Protein AF-A0A378A2C4-F1 (afdb_monomer_lite)

Secondary structure (DSSP, 8-state):
-PPPPTTB-TTS-B-EEEEE-TTT--EEEEE-S---------GGGSSS-SS-TT-S-HHHHHHHHTT-----TT-PPPPTTBPTTT-PBPPTHHHHTT-----TT---THHHH-TTTGGGS-HHHHHHHHHHHHHTT-PPP-TT-----

Foldseek 3Di:
DDDADPQADPVLDRQFDWDADPVPRDIDTDGDPDDDDPQAAQQVVDPAAQDDPSRRCVSVVVCVSSVNDDPPPVDDFDALDQDPPVNHDDDLVCVVVPDADAFQVRDSQQCVQPVPCRSNPDRVSNNVSQVVCVVVVRHHDDVPPPPDD

Structure (mmCIF, N/CA/C/O backbone):
data_AF-A0A378A2C4-F1
#
_entry.id   AF-A0A378A2C4-F1
#
loop_
_atom_site.group_PDB
_atom_site.id
_atom_site.type_symbol
_atom_site.label_atom_id
_atom_site.label_alt_id
_atom_site.label_comp_id
_atom_site.label_asym_id
_atom_site.label_entity_id
_atom_site.label_seq_id
_atom_site.pdbx_PDB_ins_code
_atom_site.Cartn_x
_atom_site.Cartn_y
_atom_site.Cartn_z
_atom_site.occupancy
_atom_site.B_iso_or_equiv
_atom_site.auth_seq_id
_atom_site.auth_comp_id
_atom_site.auth_asym_id
_atom_site.auth_atom_id
_atom_site.pdbx_PDB_model_num
ATOM 1 N N . MET A 1 1 ? -28.304 -19.677 21.231 1.00 41.06 1 MET A N 1
ATOM 2 C CA . MET A 1 1 ? -28.020 -18.281 21.624 1.00 41.06 1 MET A CA 1
ATOM 3 C C . MET A 1 1 ? -26.514 -18.079 21.540 1.00 41.06 1 MET A C 1
ATOM 5 O O . MET A 1 1 ? -25.793 -18.660 22.342 1.00 41.06 1 MET A O 1
ATOM 9 N N . VAL A 1 2 ? -26.030 -17.386 20.506 1.00 48.06 2 VAL A N 1
ATOM 10 C CA . VAL A 1 2 ? -24.600 -17.061 20.356 1.00 48.06 2 VAL A CA 1
ATOM 11 C C . VAL A 1 2 ? -24.293 -15.957 21.369 1.00 48.06 2 VAL A C 1
ATOM 13 O O . VAL A 1 2 ? -25.037 -14.982 21.441 1.00 48.06 2 VAL A O 1
ATOM 16 N N . ARG A 1 3 ? -23.277 -16.135 22.221 1.00 48.56 3 ARG A N 1
ATOM 17 C CA . ARG A 1 3 ? -22.877 -15.088 23.174 1.00 48.56 3 ARG A CA 1
ATOM 18 C C . ARG A 1 3 ? -22.396 -13.848 22.398 1.00 48.56 3 ARG A C 1
ATOM 20 O O . ARG A 1 3 ? -21.712 -14.038 21.393 1.00 48.56 3 ARG A O 1
ATOM 27 N N . PRO A 1 4 ? -22.695 -12.619 22.861 1.00 54.97 4 PRO A N 1
ATOM 28 C CA . PRO A 1 4 ? -22.144 -11.405 22.260 1.00 54.97 4 PRO A CA 1
ATOM 29 C C . PRO A 1 4 ? -20.616 -11.478 22.234 1.00 54.97 4 PRO A C 1
ATOM 31 O O . PRO A 1 4 ? -20.002 -11.907 23.219 1.00 54.97 4 PRO A O 1
ATOM 34 N N . ARG A 1 5 ? -19.997 -11.079 21.120 1.00 63.38 5 ARG A N 1
ATOM 35 C CA . ARG A 1 5 ? -18.537 -10.953 21.048 1.00 63.38 5 ARG A CA 1
ATOM 36 C C . ARG A 1 5 ? -18.097 -9.711 21.821 1.00 63.38 5 ARG A C 1
ATOM 38 O O . ARG A 1 5 ? -18.868 -8.774 22.020 1.00 63.38 5 ARG A O 1
ATOM 45 N N . SER A 1 6 ? -16.858 -9.708 22.309 1.00 63.62 6 SER A N 1
ATOM 46 C CA . SER A 1 6 ? -16.309 -8.556 23.031 1.00 63.62 6 SER A CA 1
ATOM 47 C C . SER A 1 6 ? -16.417 -7.289 22.172 1.00 63.62 6 SER A C 1
ATOM 49 O O . SER A 1 6 ? -15.840 -7.251 21.087 1.00 63.62 6 SER A O 1
ATOM 51 N N . GLY A 1 7 ? -17.129 -6.269 22.657 1.00 70.50 7 GLY A N 1
ATOM 52 C CA . GLY A 1 7 ? -17.334 -5.004 21.939 1.00 70.50 7 GLY A CA 1
ATOM 53 C C . GLY A 1 7 ? -18.626 -4.912 21.116 1.00 70.50 7 GLY A C 1
ATOM 54 O O . GLY A 1 7 ? -18.850 -3.874 20.495 1.00 70.50 7 GLY A O 1
ATOM 55 N N . GLU A 1 8 ? -19.485 -5.936 21.151 1.00 80.38 8 GLU A N 1
ATOM 56 C CA . GLU A 1 8 ? -20.832 -5.923 20.563 1.00 80.38 8 GLU A CA 1
ATOM 57 C C . GLU A 1 8 ? -21.920 -5.863 21.652 1.00 80.38 8 GLU A C 1
ATOM 59 O O . GLU A 1 8 ? -21.767 -6.429 22.740 1.00 80.38 8 GLU A O 1
ATOM 64 N N . ASN A 1 9 ? -23.039 -5.185 21.374 1.00 81.38 9 ASN A N 1
ATOM 65 C CA . ASN A 1 9 ? -24.246 -5.276 22.202 1.00 81.38 9 ASN A CA 1
ATOM 66 C C . ASN A 1 9 ? -25.107 -6.504 21.822 1.00 81.38 9 ASN A C 1
ATOM 68 O O . ASN A 1 9 ? -24.729 -7.317 20.981 1.00 81.38 9 ASN A O 1
ATOM 72 N N . GLN A 1 10 ? -26.284 -6.648 22.444 1.00 80.31 10 GLN A N 1
ATOM 73 C CA . GLN A 1 10 ? -27.205 -7.767 22.175 1.00 80.31 10 GLN A CA 1
ATOM 74 C C . GLN A 1 10 ? -27.757 -7.782 20.739 1.00 80.31 10 GLN A C 1
ATOM 76 O O . GLN A 1 10 ? -28.179 -8.835 20.269 1.00 80.31 10 GLN A O 1
ATOM 81 N N . ASP A 1 11 ? -27.699 -6.646 20.044 1.00 84.25 11 ASP A N 1
ATOM 82 C CA . ASP A 1 11 ? -28.145 -6.479 18.660 1.00 84.25 11 ASP A CA 1
ATOM 83 C C . ASP A 1 11 ? -26.996 -6.676 17.649 1.00 84.25 11 ASP A C 1
ATOM 85 O O . ASP A 1 11 ? -27.190 -6.498 16.448 1.00 84.25 11 ASP A O 1
ATOM 89 N N . GLY A 1 12 ? -25.784 -7.011 18.116 1.00 83.62 12 GLY A N 1
ATOM 90 C CA . GLY A 1 12 ? -24.585 -7.132 17.279 1.00 83.62 12 GLY A CA 1
ATOM 91 C C . GLY A 1 12 ? -23.953 -5.793 16.878 1.00 83.62 12 GLY A C 1
ATOM 92 O O . GLY A 1 12 ? -23.086 -5.758 16.010 1.00 83.62 12 GLY A O 1
ATOM 93 N N . ALA A 1 13 ? -24.368 -4.678 17.487 1.00 89.44 13 ALA A N 1
ATOM 94 C CA . ALA A 1 13 ? -23.814 -3.360 17.198 1.00 89.44 13 ALA A CA 1
ATOM 95 C C . ALA A 1 13 ? -22.478 -3.138 17.921 1.00 89.44 13 ALA A C 1
ATOM 97 O O . ALA A 1 13 ? -22.360 -3.423 19.115 1.00 89.44 13 ALA A O 1
ATOM 98 N N . VAL A 1 14 ? -21.500 -2.558 17.219 1.00 91.81 14 VAL A N 1
ATOM 99 C CA . VAL A 1 14 ? -20.221 -2.119 17.801 1.00 91.81 14 VAL A CA 1
ATOM 100 C C . VAL A 1 14 ? -20.468 -0.983 18.797 1.00 91.81 14 VAL A C 1
ATOM 102 O O . VAL A 1 14 ? -21.057 0.037 18.444 1.00 91.81 14 VAL A O 1
ATOM 105 N N . VAL A 1 15 ? -19.998 -1.140 20.037 1.00 94.19 15 VAL A N 1
ATOM 106 C CA . VAL A 1 15 ? -20.230 -0.179 21.140 1.00 94.19 15 VAL A CA 1
ATOM 107 C C . VAL A 1 15 ? -18.966 0.517 21.649 1.00 94.19 15 VAL A C 1
ATOM 109 O O . VAL A 1 15 ? -18.991 1.191 22.687 1.00 94.19 15 VAL A O 1
ATOM 112 N N . GLY A 1 16 ? -17.853 0.362 20.935 1.00 94.81 16 GLY A N 1
ATOM 113 C CA . GLY A 1 16 ? -16.570 0.923 21.331 1.00 94.81 16 GLY A CA 1
ATOM 114 C C . GLY A 1 16 ? -15.381 0.066 20.922 1.00 94.81 16 GLY A C 1
ATOM 115 O O . GLY A 1 16 ? -15.478 -0.784 20.039 1.00 94.81 16 GLY A O 1
ATOM 116 N N . CYS A 1 17 ? -14.259 0.268 21.609 1.00 94.81 17 CYS A N 1
ATOM 117 C CA . CYS A 1 17 ? -13.091 -0.601 21.509 1.00 94.81 17 CYS A CA 1
ATOM 118 C C . CYS A 1 17 ? -12.402 -0.774 22.867 1.00 94.81 17 CYS A C 1
ATOM 120 O O . CYS A 1 17 ? -12.471 0.090 23.744 1.00 94.81 17 CYS A O 1
ATOM 122 N N . THR A 1 18 ? -11.721 -1.904 23.028 1.00 95.56 18 THR A N 1
ATOM 123 C CA . THR A 1 18 ? -10.752 -2.109 24.104 1.00 95.56 18 THR A CA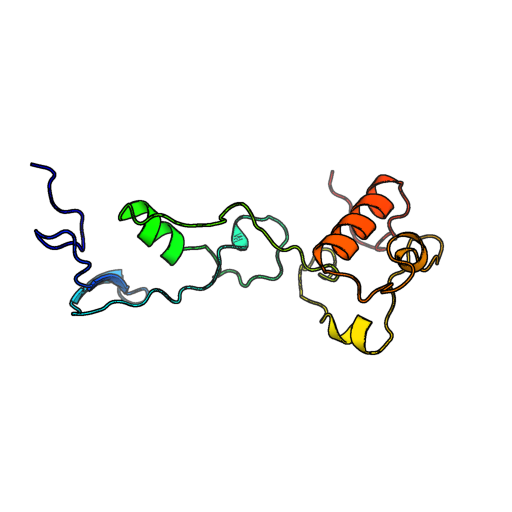 1
ATOM 124 C C . THR A 1 18 ? -9.364 -1.821 23.553 1.00 95.56 18 THR A C 1
ATOM 126 O O . THR A 1 18 ? -9.021 -2.302 22.474 1.00 95.56 18 THR A O 1
ATOM 129 N N . ALA A 1 19 ? -8.567 -1.053 24.287 1.00 96.50 19 ALA A N 1
ATOM 130 C CA . ALA A 1 19 ? -7.211 -0.695 23.904 1.00 96.50 19 ALA A CA 1
ATOM 131 C C . ALA A 1 19 ? -6.246 -0.878 25.077 1.00 96.50 19 ALA A C 1
ATOM 133 O O . ALA A 1 19 ? -6.645 -0.853 26.240 1.00 96.50 19 ALA A O 1
ATOM 134 N N . LEU A 1 20 ? -4.972 -1.064 24.749 1.00 97.62 20 LEU A N 1
ATOM 135 C CA . LEU A 1 20 ? -3.876 -1.118 25.707 1.00 97.62 20 LEU A CA 1
ATOM 136 C C . LEU A 1 20 ? -3.177 0.244 25.726 1.00 97.62 20 LEU A C 1
ATOM 138 O O . LEU A 1 20 ? -2.695 0.701 24.688 1.00 97.62 20 LEU A O 1
ATOM 142 N N . CYS A 1 21 ? -3.097 0.880 26.891 1.00 97.75 21 CYS A N 1
ATOM 143 C CA . CYS A 1 21 ? -2.234 2.035 27.084 1.00 97.75 21 CYS A CA 1
ATOM 144 C C . CYS A 1 21 ? -0.775 1.566 27.046 1.00 97.75 21 CYS A C 1
ATOM 146 O O . CYS A 1 21 ? -0.335 0.839 27.932 1.00 97.75 21 CYS A O 1
ATOM 148 N N . ILE A 1 22 ? -0.022 1.961 26.019 1.00 97.62 22 ILE A N 1
ATOM 149 C CA . ILE A 1 22 ? 1.364 1.499 25.829 1.00 97.62 22 ILE A CA 1
ATOM 150 C C . ILE A 1 22 ? 2.289 2.005 26.947 1.00 97.62 22 ILE A C 1
ATOM 152 O O . ILE A 1 22 ? 3.217 1.301 27.330 1.00 97.62 22 ILE A O 1
ATOM 156 N N . GLU A 1 23 ? 2.030 3.199 27.487 1.00 98.12 23 GLU A N 1
ATOM 157 C CA . GLU A 1 23 ? 2.848 3.797 28.549 1.00 98.12 23 GLU A CA 1
ATOM 158 C C . GLU A 1 23 ? 2.658 3.093 29.899 1.00 98.12 23 GLU A C 1
ATOM 160 O O . GLU A 1 23 ? 3.632 2.830 30.601 1.00 98.12 23 GLU A O 1
ATOM 165 N N . THR A 1 24 ? 1.412 2.771 30.262 1.00 98.12 24 THR A N 1
ATOM 166 C CA . THR A 1 24 ? 1.077 2.265 31.605 1.00 98.12 24 THR A CA 1
ATOM 167 C C . THR A 1 24 ? 0.784 0.767 31.650 1.00 98.12 24 THR A C 1
ATOM 169 O O . THR A 1 24 ? 0.777 0.176 32.726 1.00 98.12 24 THR A O 1
ATOM 172 N N . GLY A 1 25 ? 0.515 0.138 30.504 1.00 97.88 25 GLY A N 1
ATOM 173 C CA . GLY A 1 25 ? 0.047 -1.246 30.409 1.00 97.88 25 GLY A CA 1
ATOM 174 C C . GLY A 1 25 ? -1.424 -1.445 30.795 1.00 97.88 25 GLY A C 1
ATOM 175 O O . GLY A 1 25 ? -1.902 -2.578 30.815 1.00 97.88 25 GLY A O 1
ATOM 176 N N . GLU A 1 26 ? -2.159 -0.374 31.101 1.00 98.12 26 GLU A N 1
ATOM 177 C CA . GLU A 1 26 ? -3.570 -0.462 31.472 1.00 98.12 26 GLU A CA 1
ATOM 178 C C . GLU A 1 26 ? -4.449 -0.820 30.266 1.00 98.12 26 GLU A C 1
ATOM 180 O O . GLU A 1 26 ? -4.280 -0.290 29.165 1.00 98.12 26 GLU A O 1
ATOM 185 N N . VAL A 1 27 ? -5.428 -1.697 30.483 1.00 97.31 27 VAL A N 1
ATOM 186 C CA . VAL A 1 27 ? -6.459 -2.003 29.490 1.00 97.31 27 VAL A CA 1
ATOM 187 C C . VAL A 1 27 ? -7.646 -1.068 29.697 1.00 97.31 27 VAL A C 1
ATOM 189 O O . VAL A 1 27 ? -8.314 -1.120 30.727 1.00 97.31 27 VAL A O 1
ATOM 192 N N . VAL A 1 28 ? -7.938 -0.245 28.693 1.00 96.38 28 VAL A N 1
ATOM 193 C CA . VAL A 1 28 ? -8.996 0.771 28.730 1.00 96.38 28 VAL A CA 1
ATOM 194 C C . VAL A 1 28 ? -10.123 0.387 27.776 1.00 96.38 28 VAL A C 1
ATOM 196 O O . VAL A 1 28 ? -9.884 -0.086 26.663 1.00 96.38 28 VAL A O 1
ATOM 199 N N . TYR A 1 29 ? -11.368 0.613 28.197 1.00 95.31 29 TYR A N 1
ATOM 200 C CA . TYR A 1 29 ? -12.545 0.473 27.342 1.00 95.31 29 TYR A CA 1
ATOM 201 C C . TYR A 1 29 ? -13.103 1.842 26.945 1.00 95.31 29 TYR A C 1
ATOM 203 O O . TYR A 1 29 ? -13.617 2.589 27.778 1.00 95.31 29 TYR A O 1
ATOM 211 N N . PHE A 1 30 ? -13.052 2.145 25.651 1.00 95.44 30 PHE A N 1
ATOM 212 C CA . PHE A 1 30 ? -13.626 3.353 25.074 1.00 95.44 30 PHE A CA 1
ATOM 213 C C . PHE A 1 30 ? -15.052 3.073 24.609 1.00 95.44 30 PHE A C 1
ATOM 215 O O . PHE A 1 30 ? -15.263 2.573 23.505 1.00 95.44 30 PHE A O 1
ATOM 222 N N . LYS A 1 31 ? -16.042 3.408 25.441 1.00 95.25 31 LYS A N 1
ATOM 223 C CA . LYS A 1 31 ? -17.460 3.314 25.067 1.00 95.25 31 LYS A CA 1
ATOM 224 C C . LYS A 1 31 ? -17.826 4.431 24.090 1.00 95.25 31 LYS A C 1
ATOM 226 O O . LYS A 1 31 ? -17.647 5.605 24.406 1.00 95.25 31 LYS A O 1
ATOM 231 N N . ALA A 1 32 ? -18.419 4.083 22.954 1.00 94.56 32 ALA A N 1
ATOM 232 C CA . ALA A 1 32 ? -18.851 5.054 21.954 1.00 94.56 32 ALA A CA 1
ATOM 233 C C . ALA A 1 32 ? -20.168 4.637 21.288 1.00 94.56 32 ALA A C 1
ATOM 235 O O . ALA A 1 32 ? -20.510 3.460 21.232 1.00 94.56 32 ALA A O 1
ATOM 236 N N . ARG A 1 33 ? -20.921 5.621 20.775 1.00 93.56 33 ARG A N 1
ATOM 237 C CA . ARG A 1 33 ? -22.113 5.359 19.943 1.00 93.56 33 ARG A CA 1
ATOM 238 C C . ARG A 1 33 ? -21.754 5.006 18.497 1.00 93.56 33 ARG A C 1
ATOM 240 O O . ARG A 1 33 ? -22.563 4.404 17.806 1.00 93.56 33 ARG A O 1
ATOM 247 N N . ALA A 1 34 ? -20.572 5.419 18.050 1.00 94.19 34 ALA A N 1
ATOM 248 C CA . ALA A 1 34 ? -20.012 5.124 16.742 1.00 94.19 34 ALA A CA 1
ATOM 249 C C . ALA A 1 34 ? -18.489 5.004 16.871 1.00 94.19 34 ALA A C 1
ATOM 251 O O . ALA A 1 34 ? -17.869 5.753 17.630 1.00 94.19 34 ALA A O 1
ATOM 252 N N . THR A 1 35 ? -17.891 4.083 16.119 1.00 94.38 35 THR A N 1
ATOM 253 C CA . THR A 1 35 ? -16.448 3.818 16.123 1.00 94.38 35 THR A CA 1
ATOM 254 C C . THR A 1 35 ? -15.952 3.767 14.684 1.00 94.38 35 THR A C 1
ATOM 256 O O . THR A 1 35 ? -16.514 3.047 13.864 1.00 94.38 35 THR A O 1
ATOM 259 N N . VAL A 1 36 ? -14.905 4.534 14.375 1.00 96.19 36 VAL A N 1
ATOM 260 C CA . VAL A 1 36 ? -14.296 4.594 13.039 1.00 96.19 36 VAL A CA 1
ATOM 261 C C . VAL A 1 36 ? -12.922 3.939 13.093 1.00 96.19 36 VAL A C 1
ATOM 263 O O . VAL A 1 36 ? -12.065 4.357 13.869 1.00 96.19 36 VAL A O 1
ATOM 266 N N . LEU A 1 37 ? -12.700 2.926 12.255 1.00 95.94 37 LEU A N 1
ATOM 267 C CA . LEU A 1 37 ? -11.380 2.331 12.060 1.00 95.94 37 LEU A CA 1
ATOM 268 C C . LEU A 1 37 ? -10.690 3.022 10.880 1.00 95.94 37 LEU A C 1
ATOM 270 O O . LEU A 1 37 ? -11.081 2.839 9.733 1.00 95.94 37 LEU A O 1
ATOM 274 N N . ALA A 1 38 ? -9.652 3.804 11.171 1.00 97.50 38 ALA A N 1
ATOM 275 C CA . ALA A 1 38 ? -8.819 4.494 10.181 1.00 97.50 38 ALA A CA 1
ATOM 276 C C . ALA A 1 38 ? -7.336 4.122 10.360 1.00 97.50 38 ALA A C 1
ATOM 278 O O . ALA A 1 38 ? -6.451 4.972 10.392 1.00 97.50 38 ALA A O 1
ATOM 279 N N . THR A 1 39 ? -7.066 2.827 10.535 1.00 97.50 39 THR A N 1
ATOM 280 C CA . THR A 1 39 ? -5.771 2.290 11.002 1.00 97.50 39 THR A CA 1
ATOM 281 C C . THR A 1 39 ? -4.708 2.124 9.909 1.00 97.50 39 THR A C 1
ATOM 283 O O . THR A 1 39 ? -3.652 1.552 10.163 1.00 97.50 39 THR A O 1
ATOM 286 N N . GLY A 1 40 ? -4.980 2.567 8.681 1.00 97.69 40 GLY A N 1
ATOM 287 C CA . GLY A 1 40 ? -4.110 2.328 7.526 1.00 97.69 40 GLY A CA 1
ATOM 288 C C . GLY A 1 40 ? -4.125 0.874 7.030 1.00 97.69 40 GLY A C 1
ATOM 289 O O . GLY A 1 40 ? -4.996 0.085 7.396 1.00 97.69 40 GLY A O 1
ATOM 290 N N . GLY A 1 41 ? -3.170 0.542 6.154 1.00 96.94 41 GLY A N 1
ATOM 291 C CA . GLY A 1 41 ? -3.054 -0.776 5.516 1.00 96.94 41 GLY A CA 1
ATOM 292 C C . GLY A 1 41 ? -2.203 -1.792 6.290 1.00 96.94 41 GLY A C 1
ATOM 293 O O . GLY A 1 41 ? -1.752 -1.535 7.407 1.00 96.94 41 GLY A O 1
ATOM 294 N N . ALA A 1 42 ? -1.952 -2.945 5.660 1.00 97.19 42 ALA A N 1
ATOM 295 C CA . ALA A 1 42 ? -1.194 -4.061 6.239 1.00 97.19 42 ALA A CA 1
ATOM 296 C C . ALA A 1 42 ? 0.047 -4.454 5.411 1.00 97.19 42 ALA A C 1
ATOM 298 O O . ALA A 1 42 ? 0.386 -5.629 5.306 1.00 97.19 42 ALA A O 1
ATOM 299 N N . GLY A 1 43 ? 0.744 -3.491 4.797 1.00 96.94 43 GLY A N 1
ATOM 300 C CA . GLY A 1 43 ? 1.863 -3.787 3.893 1.00 96.94 43 GLY A CA 1
ATOM 301 C C . GLY A 1 43 ? 3.059 -4.488 4.552 1.00 96.94 43 GLY A C 1
ATOM 302 O O . GLY A 1 43 ? 3.918 -5.000 3.837 1.00 96.94 43 GLY A O 1
ATO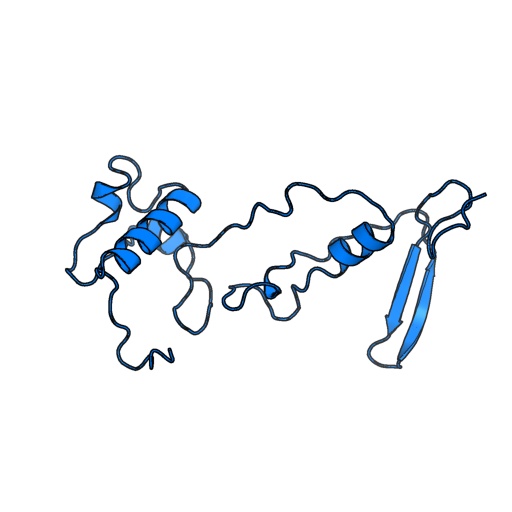M 303 N N . ARG A 1 44 ? 3.119 -4.549 5.892 1.00 96.38 44 ARG A N 1
ATOM 304 C CA . ARG A 1 44 ? 4.157 -5.276 6.643 1.00 96.38 44 ARG A CA 1
ATOM 305 C C . ARG A 1 44 ? 4.023 -6.799 6.634 1.00 96.38 44 ARG A C 1
ATOM 307 O O . ARG A 1 44 ? 4.892 -7.466 7.183 1.00 96.38 44 ARG A O 1
ATOM 314 N N . ILE A 1 45 ? 3.018 -7.351 5.955 1.00 96.38 45 ILE A N 1
ATOM 315 C CA . ILE A 1 45 ? 2.984 -8.785 5.628 1.00 96.38 45 ILE A CA 1
ATOM 316 C C . ILE A 1 45 ? 4.021 -9.175 4.556 1.00 96.38 45 ILE A C 1
ATOM 318 O O . ILE A 1 45 ? 4.370 -10.348 4.447 1.00 96.38 45 ILE A O 1
ATOM 322 N N . TYR A 1 46 ? 4.532 -8.211 3.775 1.00 96.50 46 TYR A N 1
ATOM 323 C CA . TYR A 1 46 ? 5.569 -8.435 2.764 1.00 96.50 46 TYR A CA 1
ATOM 324 C C . TYR A 1 46 ? 6.964 -8.117 3.304 1.00 96.50 46 TYR A C 1
ATOM 326 O O . TYR A 1 46 ? 7.169 -7.121 3.999 1.00 96.50 46 TYR A O 1
ATOM 334 N N . GLN A 1 47 ? 7.952 -8.928 2.910 1.00 93.88 47 GLN A N 1
ATOM 335 C CA . GLN A 1 47 ? 9.353 -8.737 3.302 1.00 93.88 47 GLN A CA 1
ATOM 336 C C . GLN A 1 47 ? 9.927 -7.398 2.811 1.00 93.88 47 GLN A C 1
ATOM 338 O O . GLN A 1 47 ? 10.672 -6.742 3.535 1.00 93.88 47 GLN A O 1
ATOM 343 N N . SER A 1 48 ? 9.589 -6.991 1.584 1.00 93.75 48 SER A N 1
ATOM 344 C CA . SER A 1 48 ? 9.963 -5.695 1.016 1.00 93.75 48 SER A CA 1
ATOM 345 C C . SER A 1 48 ? 8.711 -4.843 0.847 1.00 93.75 48 SER A C 1
ATOM 347 O O . SER A 1 48 ? 7.756 -5.261 0.197 1.00 93.75 48 SER A O 1
ATOM 349 N N . THR A 1 49 ? 8.700 -3.663 1.466 1.00 96.19 49 THR A N 1
ATOM 350 C CA . THR A 1 49 ? 7.550 -2.757 1.457 1.00 96.19 49 THR A CA 1
ATOM 351 C C . THR A 1 49 ? 7.993 -1.315 1.684 1.00 96.19 49 THR A C 1
ATOM 353 O O . THR A 1 49 ? 8.947 -1.063 2.418 1.00 96.19 49 THR A O 1
ATOM 356 N N . THR A 1 50 ? 7.270 -0.368 1.085 1.00 96.62 50 THR A N 1
ATOM 357 C CA . THR A 1 50 ? 7.428 1.078 1.329 1.00 96.62 50 THR A CA 1
ATOM 358 C C . THR A 1 50 ? 6.738 1.534 2.615 1.00 96.62 50 THR A C 1
ATOM 360 O O . THR A 1 50 ? 6.890 2.679 3.032 1.00 96.62 50 THR A O 1
ATOM 363 N N . ASN A 1 51 ? 5.936 0.658 3.227 1.00 97.00 51 ASN A N 1
ATOM 364 C CA . ASN A 1 51 ? 5.128 0.978 4.396 1.00 97.00 51 ASN A CA 1
ATOM 365 C C . ASN A 1 51 ? 6.002 1.253 5.626 1.00 97.00 51 ASN A C 1
ATOM 367 O O . ASN A 1 51 ? 7.064 0.652 5.808 1.00 97.00 51 ASN A O 1
ATOM 371 N N . ALA A 1 52 ? 5.514 2.092 6.539 1.00 96.00 52 ALA A N 1
ATOM 372 C CA . ALA A 1 52 ? 6.134 2.243 7.849 1.00 96.00 52 ALA A CA 1
ATOM 373 C C . ALA A 1 52 ? 6.049 0.924 8.641 1.00 96.00 52 ALA A C 1
ATOM 375 O O . ALA A 1 52 ? 5.258 0.032 8.325 1.00 96.00 52 ALA A O 1
ATOM 376 N N . HIS A 1 53 ? 6.870 0.775 9.683 1.00 96.19 53 HIS A N 1
ATOM 377 C CA . HIS A 1 53 ? 6.845 -0.424 10.538 1.00 96.19 53 HIS A CA 1
ATOM 378 C C . HIS A 1 53 ? 5.502 -0.635 11.248 1.00 96.19 53 HIS A C 1
ATOM 380 O O . HIS A 1 53 ? 5.166 -1.765 11.575 1.00 96.19 53 HIS A O 1
ATOM 386 N N . ILE A 1 54 ? 4.720 0.433 11.408 1.00 97.62 54 ILE A N 1
ATOM 387 C CA . ILE A 1 54 ? 3.420 0.438 12.087 1.00 97.62 54 ILE A CA 1
ATOM 388 C C . ILE A 1 54 ? 2.236 0.039 11.188 1.00 97.62 54 ILE A C 1
ATOM 390 O O . ILE A 1 54 ? 1.114 -0.054 11.668 1.00 97.62 54 ILE A O 1
ATOM 394 N N . ASN A 1 55 ? 2.432 -0.174 9.881 1.00 97.88 55 ASN A N 1
ATOM 395 C CA . ASN A 1 55 ? 1.346 -0.590 8.982 1.00 97.88 55 ASN A CA 1
ATOM 396 C C . ASN A 1 55 ? 1.174 -2.117 8.997 1.00 97.88 55 ASN A C 1
ATOM 398 O O . ASN A 1 55 ? 1.524 -2.815 8.040 1.00 97.88 55 ASN A O 1
ATOM 402 N N . THR A 1 56 ? 0.665 -2.625 10.117 1.00 97.75 56 THR A N 1
ATOM 403 C CA . THR A 1 56 ? 0.546 -4.056 10.450 1.00 97.75 56 THR A CA 1
ATOM 404 C C . THR A 1 56 ? -0.856 -4.628 10.251 1.00 97.75 56 THR A C 1
ATOM 406 O O . THR A 1 56 ? -1.052 -5.829 10.407 1.00 97.75 56 THR A O 1
ATOM 409 N N . GLY A 1 57 ? -1.831 -3.805 9.850 1.00 97.44 57 GLY A N 1
ATOM 410 C CA . GLY A 1 57 ? -3.196 -4.264 9.575 1.00 97.44 57 GLY A CA 1
ATOM 411 C C . GLY A 1 57 ? -4.078 -4.445 10.808 1.00 97.44 57 GLY A C 1
ATOM 412 O O . GLY A 1 57 ? -5.056 -5.188 10.742 1.00 97.44 57 GLY A O 1
ATOM 413 N N . ASP A 1 58 ? -3.773 -3.775 11.919 1.00 97.25 58 ASP A N 1
ATOM 414 C CA . ASP A 1 58 ? -4.444 -3.997 13.206 1.00 97.25 58 ASP A CA 1
ATOM 415 C C . ASP A 1 58 ? -5.967 -3.827 13.125 1.00 97.25 58 ASP A C 1
ATOM 417 O O . ASP A 1 58 ? -6.707 -4.683 13.613 1.00 97.25 58 ASP A O 1
ATOM 421 N N . GLY A 1 59 ? -6.452 -2.771 12.459 1.00 96.62 59 GLY A N 1
ATOM 422 C CA . GLY A 1 59 ? -7.888 -2.525 12.285 1.00 96.62 59 GLY A CA 1
ATOM 423 C C . GLY A 1 59 ? -8.584 -3.547 11.396 1.00 96.62 59 GLY A C 1
ATOM 424 O O . GLY A 1 59 ? -9.677 -3.997 11.732 1.00 96.62 59 GLY A O 1
ATOM 425 N N . VAL A 1 60 ? -7.926 -3.989 10.321 1.00 96.50 60 VAL A N 1
ATOM 426 C CA . VAL A 1 60 ? -8.428 -5.084 9.477 1.00 96.50 60 VAL A CA 1
ATOM 427 C C . VAL A 1 60 ? -8.525 -6.371 10.299 1.00 96.50 60 VAL A C 1
ATOM 429 O O . VAL A 1 60 ? -9.548 -7.052 10.281 1.00 96.50 60 VAL A O 1
ATOM 432 N N . GLY A 1 61 ? -7.503 -6.667 11.106 1.00 95.50 61 GLY A N 1
ATOM 433 C CA . GLY A 1 61 ? -7.514 -7.802 12.025 1.00 95.50 61 GLY A CA 1
ATOM 434 C C . GLY A 1 61 ? -8.617 -7.710 13.086 1.00 95.50 61 GLY A C 1
ATOM 435 O O . GLY A 1 61 ? -9.236 -8.724 13.406 1.00 95.50 61 GLY A O 1
ATOM 436 N N . MET A 1 62 ? -8.892 -6.515 13.623 1.00 95.25 62 MET A N 1
ATOM 437 C CA . MET A 1 62 ? -10.011 -6.288 14.549 1.00 95.25 62 MET A CA 1
ATOM 438 C C . MET A 1 62 ? -11.358 -6.572 13.880 1.00 95.25 62 MET A C 1
ATOM 440 O O . MET A 1 62 ? -12.164 -7.302 14.453 1.00 95.25 62 MET A O 1
ATOM 444 N N . ALA A 1 63 ? -11.573 -6.062 12.665 1.00 93.75 63 ALA A N 1
ATOM 445 C CA . ALA A 1 63 ? -12.797 -6.285 11.900 1.00 93.75 63 ALA A CA 1
ATOM 446 C C . ALA A 1 63 ? -13.042 -7.783 11.639 1.00 93.75 63 ALA A C 1
ATOM 448 O O . ALA A 1 63 ? -14.118 -8.294 11.951 1.00 93.75 63 ALA A O 1
ATOM 449 N N . ILE A 1 64 ? -12.017 -8.515 11.184 1.00 93.81 64 ILE A N 1
ATOM 450 C CA . ILE A 1 64 ? -12.104 -9.966 10.942 1.00 93.81 64 ILE A CA 1
ATOM 451 C C . ILE A 1 64 ? -12.442 -10.726 12.233 1.00 93.81 64 ILE A C 1
ATOM 453 O O . ILE A 1 64 ? -13.306 -11.603 12.222 1.00 93.81 64 ILE A O 1
ATOM 457 N N . ARG A 1 65 ? -11.811 -10.387 13.368 1.00 92.38 65 ARG A N 1
ATOM 458 C CA . ARG A 1 65 ? -12.110 -11.024 14.669 1.00 92.38 65 ARG A CA 1
ATOM 459 C C . ARG A 1 65 ? -13.533 -10.738 15.158 1.00 92.38 65 ARG A C 1
ATOM 461 O O . ARG A 1 65 ? -14.144 -11.606 15.779 1.00 92.38 65 ARG A O 1
ATOM 468 N N . ALA A 1 66 ? -14.074 -9.564 14.840 1.00 89.75 66 ALA A N 1
ATOM 469 C CA . ALA A 1 66 ? -15.480 -9.227 15.064 1.00 89.75 66 ALA A CA 1
ATOM 470 C C . ALA A 1 66 ? -16.430 -9.897 14.045 1.00 89.75 66 ALA A C 1
ATOM 472 O O . ALA A 1 66 ? -17.644 -9.802 14.161 1.00 89.75 66 ALA A O 1
ATOM 473 N N . GLY A 1 67 ? -15.909 -10.627 13.053 1.00 89.25 67 GLY A N 1
ATOM 474 C CA . GLY A 1 67 ? -16.703 -11.257 11.996 1.00 89.25 67 GLY A CA 1
ATOM 475 C C . GLY A 1 67 ? -17.295 -10.270 10.994 1.00 89.25 67 GLY A C 1
ATOM 476 O O . GLY A 1 67 ? -18.262 -10.612 10.318 1.00 89.25 67 GLY A O 1
ATOM 477 N N . VAL A 1 68 ? -16.731 -9.066 10.903 1.00 91.88 68 VAL A N 1
ATOM 478 C CA . VAL A 1 68 ? -17.055 -8.108 9.848 1.00 91.88 68 VAL A CA 1
ATOM 479 C C . VAL A 1 68 ? -16.346 -8.563 8.568 1.00 91.88 68 VAL A C 1
ATOM 481 O O . VAL A 1 68 ? -15.134 -8.803 8.606 1.00 91.88 68 VAL A O 1
ATOM 484 N N . PRO A 1 69 ? -17.061 -8.708 7.438 1.00 94.12 69 PRO A N 1
ATOM 485 C CA . PRO A 1 69 ? -16.437 -9.078 6.178 1.00 94.12 69 PRO A CA 1
ATOM 486 C C . PRO A 1 69 ? -15.479 -7.980 5.707 1.00 94.12 69 PRO A C 1
ATOM 488 O O . PRO A 1 69 ? -15.754 -6.787 5.831 1.00 94.12 69 PRO A O 1
ATOM 491 N N . VAL A 1 70 ? -14.357 -8.409 5.143 1.00 96.62 70 VAL A N 1
ATOM 492 C CA . VAL A 1 70 ? -13.368 -7.558 4.474 1.00 96.62 70 VAL A CA 1
ATOM 493 C C . VAL A 1 70 ? -13.401 -7.856 2.977 1.00 96.62 70 VAL A C 1
ATOM 495 O O . VAL A 1 70 ? -13.789 -8.956 2.582 1.00 96.62 70 VAL A O 1
ATOM 498 N N . GLN A 1 71 ? -13.022 -6.887 2.149 1.00 97.88 71 GLN A N 1
ATOM 499 C CA . GLN A 1 71 ? -13.153 -6.972 0.694 1.00 97.88 71 GLN A CA 1
ATOM 500 C C . GLN A 1 71 ? -11.797 -6.783 0.007 1.00 97.88 71 GLN A C 1
ATOM 502 O O . GLN A 1 71 ? -10.970 -6.014 0.497 1.00 97.88 71 GLN A O 1
ATOM 507 N N . ASP A 1 72 ? -11.600 -7.479 -1.117 1.00 97.81 72 ASP A N 1
ATOM 508 C CA . ASP A 1 72 ? -10.461 -7.339 -2.036 1.00 97.81 72 ASP A CA 1
ATOM 509 C C . ASP A 1 72 ? -9.084 -7.482 -1.353 1.00 97.81 72 ASP A C 1
ATOM 511 O O . ASP A 1 72 ? -8.104 -6.832 -1.721 1.00 97.81 72 ASP A O 1
ATOM 515 N N . MET A 1 73 ? -8.997 -8.346 -0.334 1.00 97.12 73 MET A N 1
ATOM 516 C CA . MET A 1 73 ? -7.790 -8.563 0.481 1.00 97.12 73 MET A CA 1
ATOM 517 C C . MET A 1 73 ? -6.611 -9.163 -0.303 1.00 97.12 73 MET A C 1
ATOM 519 O O . MET A 1 73 ? -5.477 -9.168 0.178 1.00 97.12 73 MET A O 1
ATOM 523 N N . GLU A 1 74 ? -6.868 -9.685 -1.497 1.00 97.06 74 GLU A N 1
A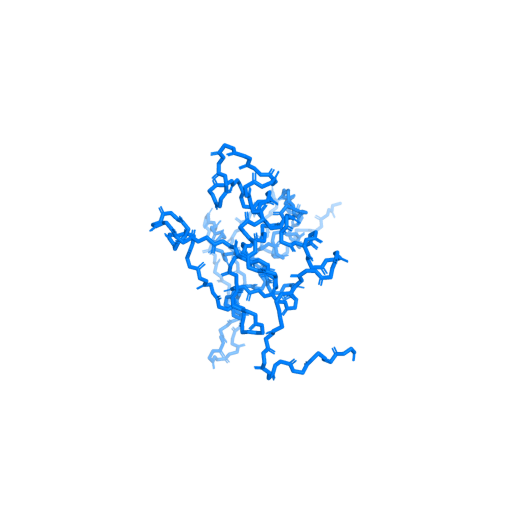TOM 524 C CA . GLU A 1 74 ? -5.888 -10.183 -2.456 1.00 97.06 74 GLU A CA 1
ATOM 525 C C . GLU A 1 74 ? -5.269 -9.077 -3.334 1.00 97.06 74 GLU A C 1
ATOM 527 O O . GLU A 1 74 ? -4.221 -9.298 -3.946 1.00 97.06 74 GLU A O 1
ATOM 532 N N . MET A 1 75 ? -5.873 -7.884 -3.391 1.00 97.62 75 MET A N 1
ATOM 533 C CA . MET A 1 75 ? -5.496 -6.809 -4.317 1.00 97.62 75 MET A CA 1
ATOM 534 C C . MET A 1 75 ? -4.368 -5.923 -3.766 1.00 97.62 75 MET A C 1
ATOM 536 O O . MET A 1 75 ? -4.564 -4.769 -3.384 1.00 97.62 75 MET A O 1
ATOM 540 N N . TRP A 1 76 ? -3.143 -6.449 -3.764 1.00 97.44 76 TRP A N 1
ATOM 541 C CA . TRP A 1 76 ? -1.952 -5.716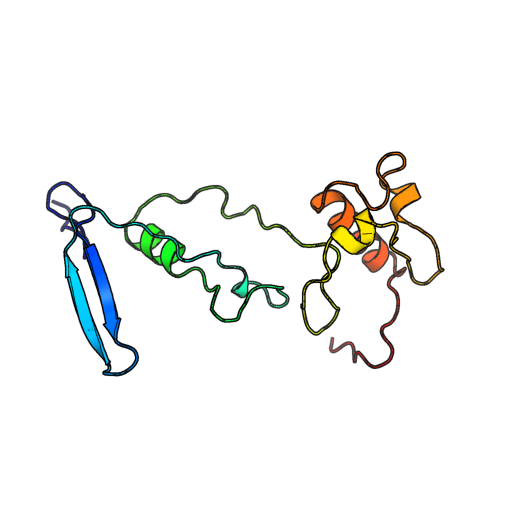 -3.322 1.00 97.44 76 TRP A CA 1
ATOM 542 C C . TRP A 1 76 ? -1.286 -4.929 -4.455 1.00 97.44 76 TRP A C 1
ATOM 544 O O . TRP A 1 76 ? -0.864 -5.489 -5.468 1.00 97.44 76 TRP A O 1
ATOM 554 N N . GLN A 1 77 ? -1.127 -3.616 -4.266 1.00 97.81 77 GLN A N 1
ATOM 555 C CA . GLN A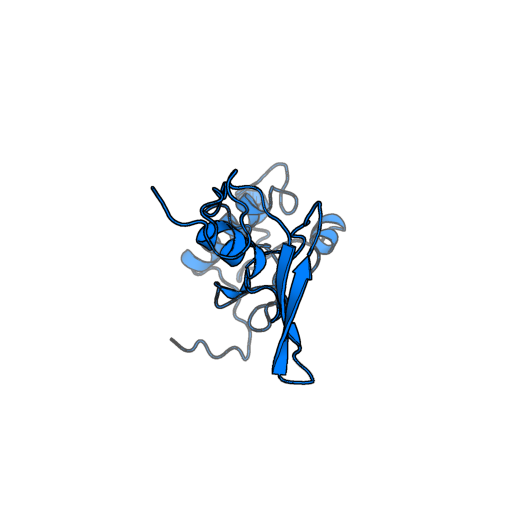 1 77 ? -0.399 -2.764 -5.206 1.00 97.81 77 GLN A CA 1
ATOM 556 C C . GLN A 1 77 ? 1.110 -2.800 -4.934 1.00 97.81 77 GLN A C 1
ATOM 558 O O . GLN A 1 77 ? 1.568 -2.455 -3.845 1.00 97.81 77 GLN A O 1
ATOM 563 N N . PHE A 1 78 ? 1.890 -3.107 -5.969 1.00 96.94 78 PHE A N 1
ATOM 564 C CA . PHE A 1 78 ? 3.345 -2.971 -5.954 1.00 96.94 78 PHE A CA 1
ATOM 565 C C . PHE A 1 78 ? 3.741 -1.664 -6.638 1.00 96.94 78 PHE A C 1
ATOM 567 O O . PHE A 1 78 ? 3.415 -1.439 -7.804 1.00 96.94 78 PHE A O 1
ATOM 574 N N . HIS A 1 79 ? 4.434 -0.785 -5.913 1.00 97.69 79 HIS A N 1
ATOM 575 C CA . HIS A 1 79 ? 4.940 0.450 -6.503 1.00 97.69 79 HIS A CA 1
ATOM 576 C C . HIS A 1 79 ? 6.186 0.149 -7.358 1.00 97.69 79 HIS A C 1
ATOM 578 O O . HIS A 1 79 ? 7.124 -0.450 -6.829 1.00 97.69 79 HIS A O 1
ATOM 584 N N . PRO A 1 80 ? 6.254 0.588 -8.633 1.00 96.19 80 PRO A N 1
ATOM 585 C CA . PRO A 1 80 ? 7.349 0.210 -9.534 1.00 96.19 80 PRO A CA 1
ATOM 586 C C . PRO A 1 80 ? 8.748 0.620 -9.057 1.00 96.19 80 PRO A C 1
ATOM 588 O O . PRO A 1 80 ? 9.723 -0.086 -9.287 1.00 96.19 80 PRO A O 1
ATOM 591 N N . THR A 1 81 ? 8.853 1.773 -8.397 1.00 96.19 81 THR A N 1
ATOM 592 C CA . THR A 1 81 ? 10.134 2.414 -8.063 1.00 96.19 81 THR A CA 1
ATOM 593 C C . THR A 1 81 ? 10.366 2.499 -6.552 1.00 96.19 81 THR A C 1
ATOM 595 O O . THR A 1 81 ? 10.508 3.581 -5.989 1.00 96.19 81 THR A O 1
ATOM 598 N N . GLY A 1 82 ? 10.366 1.354 -5.866 1.00 94.19 82 GLY A N 1
ATOM 599 C CA . GLY A 1 82 ? 10.936 1.244 -4.518 1.00 94.19 82 GLY A CA 1
ATOM 600 C C . GLY A 1 82 ? 12.459 1.086 -4.589 1.00 94.19 82 GLY A C 1
ATOM 601 O O . GLY A 1 82 ? 12.957 0.314 -5.407 1.00 94.19 82 GLY A O 1
ATOM 602 N N . ILE A 1 83 ? 13.215 1.803 -3.752 1.00 93.56 83 ILE A N 1
ATOM 603 C CA . ILE A 1 83 ? 14.681 1.693 -3.722 1.00 93.56 83 ILE A CA 1
ATOM 604 C C . ILE A 1 83 ? 15.069 0.268 -3.318 1.00 93.56 83 ILE A C 1
ATOM 606 O O . ILE A 1 83 ? 14.692 -0.205 -2.244 1.00 93.56 83 ILE A O 1
ATOM 610 N N . ALA A 1 84 ? 15.847 -0.411 -4.163 1.00 90.38 84 ALA A N 1
ATOM 611 C CA . ALA A 1 84 ? 16.297 -1.775 -3.913 1.00 90.38 84 ALA A CA 1
ATOM 612 C C . ALA A 1 84 ? 17.009 -1.900 -2.551 1.00 90.38 84 ALA A C 1
ATOM 614 O O . ALA A 1 84 ? 17.830 -1.065 -2.172 1.00 90.38 84 ALA A O 1
ATOM 615 N N . GLY A 1 85 ? 16.680 -2.951 -1.797 1.00 88.56 85 GLY A N 1
ATOM 616 C CA . GLY A 1 85 ? 17.190 -3.183 -0.443 1.00 88.56 85 GLY A CA 1
ATOM 617 C C . GLY A 1 85 ? 16.468 -2.367 0.633 1.00 88.56 85 GLY A C 1
ATOM 618 O O . GLY A 1 85 ? 15.908 -2.955 1.551 1.00 88.56 85 GLY A O 1
ATOM 619 N N . ALA A 1 86 ? 16.447 -1.036 0.515 1.00 90.25 86 ALA A N 1
ATOM 620 C CA . ALA A 1 86 ? 15.873 -0.153 1.538 1.00 90.25 86 ALA A CA 1
ATOM 621 C C . ALA A 1 86 ? 14.333 -0.106 1.534 1.00 90.25 86 ALA A C 1
ATOM 623 O O . ALA A 1 86 ? 13.723 0.127 2.573 1.00 90.25 86 ALA A O 1
ATOM 624 N N . GLY A 1 87 ? 13.697 -0.287 0.373 1.00 91.12 87 GLY A N 1
ATOM 625 C CA . GLY A 1 87 ? 12.242 -0.215 0.208 1.00 91.12 87 GLY A CA 1
ATOM 626 C C . GLY A 1 87 ? 11.659 1.202 0.230 1.00 91.12 87 GLY A C 1
ATOM 627 O O . GLY A 1 87 ? 10.450 1.351 0.104 1.00 91.12 87 GLY A O 1
ATOM 628 N N . VAL A 1 88 ? 12.482 2.249 0.361 1.00 94.75 88 VAL A N 1
ATOM 629 C CA . VAL A 1 88 ? 12.021 3.649 0.362 1.00 94.75 88 VAL A CA 1
ATOM 630 C C . VAL A 1 88 ? 11.380 3.993 -0.983 1.00 94.75 88 VAL A C 1
ATOM 632 O O . VAL A 1 88 ? 11.871 3.598 -2.039 1.00 94.75 88 VAL A O 1
ATOM 635 N N . LEU A 1 89 ? 10.273 4.730 -0.949 1.00 97.19 89 LEU A N 1
ATOM 636 C CA . LEU A 1 89 ? 9.546 5.139 -2.145 1.00 97.19 89 LEU A CA 1
ATOM 637 C C . LEU A 1 89 ? 10.345 6.172 -2.956 1.00 97.19 89 LEU A C 1
ATOM 639 O O . LEU A 1 89 ? 10.707 7.223 -2.430 1.00 97.19 89 LEU A O 1
ATOM 643 N N . VAL A 1 90 ? 10.520 5.927 -4.255 1.00 96.81 90 VAL A N 1
ATOM 644 C CA . VAL A 1 90 ? 10.795 6.983 -5.240 1.00 96.81 90 VAL A CA 1
ATOM 645 C C . VAL A 1 90 ? 9.477 7.341 -5.908 1.00 96.81 90 VAL A C 1
ATOM 647 O O . VAL A 1 90 ? 8.799 6.462 -6.446 1.00 96.81 90 VAL A O 1
ATOM 650 N N . THR A 1 91 ? 9.109 8.621 -5.853 1.00 96.94 91 THR A N 1
ATOM 651 C CA . THR A 1 91 ? 7.822 9.103 -6.362 1.00 96.94 91 THR A CA 1
ATOM 652 C C . THR A 1 91 ? 7.627 8.762 -7.840 1.00 96.94 91 THR A C 1
ATOM 654 O O . THR A 1 91 ? 8.537 8.882 -8.659 1.00 96.94 91 THR A O 1
ATOM 657 N N . GLU A 1 92 ? 6.401 8.379 -8.194 1.00 96.88 92 GLU A N 1
ATOM 658 C CA . GLU A 1 92 ? 5.959 8.250 -9.586 1.00 96.88 92 GLU A CA 1
ATOM 659 C C . GLU A 1 92 ? 6.121 9.557 -10.369 1.00 96.88 92 GLU A C 1
ATOM 661 O O . GLU A 1 92 ? 6.356 9.514 -11.575 1.00 96.88 92 GLU A O 1
ATOM 666 N N . GLY A 1 93 ? 6.113 10.700 -9.672 1.00 96.94 93 GLY A N 1
ATOM 667 C CA . GLY A 1 93 ? 6.438 11.999 -10.252 1.00 96.94 93 GLY A CA 1
ATOM 668 C C . GLY A 1 93 ? 7.785 12.008 -10.975 1.00 96.94 93 GLY A C 1
ATOM 669 O O . GLY A 1 93 ? 7.903 12.663 -11.994 1.00 96.94 93 GLY A O 1
ATOM 670 N N . CYS A 1 94 ? 8.772 11.201 -10.564 1.00 97.44 94 CYS A N 1
ATOM 671 C CA . CYS A 1 94 ? 10.029 11.090 -11.308 1.00 97.44 94 CYS A CA 1
ATOM 672 C C . CYS A 1 94 ? 9.810 10.620 -12.753 1.00 97.44 94 CYS A C 1
ATOM 674 O O . CYS A 1 94 ? 10.476 11.123 -13.649 1.00 97.44 94 CYS A O 1
ATOM 676 N N . ARG A 1 95 ? 8.879 9.685 -12.988 1.00 97.62 95 ARG A N 1
ATOM 677 C CA . ARG A 1 95 ? 8.496 9.247 -14.342 1.00 97.62 95 ARG A CA 1
ATOM 678 C C . ARG A 1 95 ? 7.590 10.271 -15.027 1.00 97.62 95 ARG A C 1
ATOM 680 O O . ARG A 1 95 ? 7.769 10.537 -16.209 1.00 97.62 95 ARG A O 1
ATOM 687 N N . GLY A 1 96 ? 6.670 10.878 -14.270 1.00 96.19 96 GLY A N 1
ATOM 688 C CA . GLY A 1 96 ? 5.811 11.983 -14.726 1.00 96.19 96 GLY A CA 1
ATOM 689 C C . GLY A 1 96 ? 6.594 13.155 -15.321 1.00 96.19 96 GLY A C 1
ATOM 690 O O . GLY A 1 96 ? 6.236 13.662 -16.377 1.00 96.19 96 GLY A O 1
ATOM 691 N N . GLU A 1 97 ? 7.711 13.506 -14.688 1.00 97.69 97 GLU A N 1
ATOM 692 C CA . GLU A 1 97 ? 8.606 14.599 -15.083 1.00 97.69 97 GLU A CA 1
ATOM 693 C C . GLU A 1 97 ? 9.688 14.166 -16.097 1.00 97.69 97 GLU A C 1
ATOM 695 O O . GLU A 1 97 ? 10.702 14.838 -16.270 1.00 97.69 97 GLU A O 1
ATOM 700 N N . GLY A 1 98 ? 9.501 13.028 -16.777 1.00 96.12 98 GLY A N 1
ATOM 701 C CA . GLY A 1 98 ? 10.359 12.586 -17.884 1.00 96.12 98 GLY A CA 1
ATOM 702 C C . GLY A 1 98 ? 11.466 11.594 -17.521 1.00 96.12 98 GLY A C 1
ATOM 703 O O . GLY A 1 98 ? 12.274 11.236 -18.381 1.00 96.12 98 GLY A O 1
ATOM 704 N N . GLY A 1 99 ? 11.516 11.115 -16.277 1.00 97.25 99 GLY A N 1
ATOM 705 C CA . GLY A 1 99 ? 12.339 9.966 -15.907 1.00 97.25 99 GLY A CA 1
ATOM 706 C C . GLY A 1 99 ? 11.859 8.684 -16.592 1.00 97.25 99 GLY A C 1
ATOM 707 O O . GLY A 1 99 ? 10.670 8.493 -16.834 1.00 97.25 99 GLY A O 1
ATOM 708 N N . TYR A 1 100 ? 12.791 7.784 -16.888 1.00 97.25 100 TYR A N 1
ATOM 709 C CA . TYR A 1 100 ? 12.517 6.545 -17.613 1.00 97.25 100 TYR A CA 1
ATOM 710 C C . TYR A 1 100 ? 13.259 5.368 -16.989 1.00 97.25 100 TYR A C 1
ATOM 712 O O . TYR A 1 100 ? 14.304 5.526 -16.350 1.00 97.25 100 TYR A O 1
ATOM 720 N N . LEU A 1 101 ? 12.703 4.177 -17.171 1.00 97.38 101 LEU A N 1
ATOM 721 C CA . LEU A 1 101 ? 13.259 2.932 -16.669 1.00 97.38 101 LEU A CA 1
ATOM 722 C C . LEU A 1 101 ? 14.214 2.322 -17.697 1.00 97.38 101 LEU A C 1
ATOM 724 O O . LEU A 1 101 ? 13.902 2.236 -18.883 1.00 97.38 101 LEU A O 1
ATOM 728 N N . LEU A 1 102 ? 15.377 1.878 -17.219 1.00 96.81 102 LEU A N 1
ATOM 729 C CA . LEU A 1 102 ? 16.390 1.197 -18.020 1.00 96.81 102 LEU A CA 1
ATOM 730 C C . LEU A 1 102 ? 16.661 -0.206 -17.482 1.00 96.81 102 LEU A C 1
ATOM 732 O O . LEU A 1 102 ? 16.694 -0.412 -16.266 1.00 96.81 102 LEU A O 1
ATOM 736 N N . ASN A 1 103 ? 16.914 -1.152 -18.383 1.00 96.06 103 ASN A N 1
ATOM 737 C CA . ASN A 1 103 ? 17.469 -2.459 -18.029 1.00 96.06 103 ASN A CA 1
ATOM 738 C C . ASN A 1 103 ? 19.014 -2.427 -18.042 1.00 96.06 103 ASN A C 1
ATOM 740 O O . ASN A 1 103 ? 19.634 -1.394 -18.316 1.00 96.06 103 ASN A O 1
ATOM 744 N N . LYS A 1 104 ? 19.672 -3.560 -17.757 1.00 95.56 104 LYS A N 1
ATOM 745 C CA . LYS A 1 104 ? 21.148 -3.654 -17.717 1.00 95.56 104 LYS A CA 1
ATOM 746 C C . LYS A 1 104 ? 21.841 -3.343 -19.049 1.00 95.56 104 LYS A C 1
ATOM 748 O O . LYS A 1 104 ? 23.047 -3.117 -19.057 1.00 95.56 104 LYS A O 1
ATOM 753 N N . HIS A 1 105 ? 21.101 -3.374 -20.156 1.00 94.88 105 HIS A N 1
ATOM 754 C CA . HIS A 1 105 ? 21.600 -3.088 -21.499 1.00 94.88 105 HIS A CA 1
ATOM 755 C C . HIS A 1 105 ? 21.455 -1.609 -21.880 1.00 94.88 105 HIS A C 1
ATOM 757 O O . HIS A 1 105 ? 21.903 -1.215 -22.952 1.00 94.88 105 HIS A O 1
ATOM 763 N N . GLY A 1 106 ? 20.850 -0.786 -21.015 1.00 95.19 106 GLY A N 1
ATOM 764 C CA . GLY A 1 106 ? 20.545 0.611 -21.323 1.00 95.19 106 GLY A CA 1
ATOM 765 C C . GLY A 1 106 ? 19.317 0.785 -22.222 1.00 95.19 106 GLY A C 1
ATOM 766 O O . GLY A 1 106 ? 19.112 1.869 -22.760 1.00 95.19 106 GLY A O 1
ATOM 767 N N . GLU A 1 107 ? 18.492 -0.252 -22.384 1.00 96.88 107 GLU A N 1
ATOM 768 C CA . GLU A 1 107 ? 17.236 -0.175 -23.133 1.00 96.88 107 GLU A CA 1
ATOM 769 C C . GLU A 1 107 ? 16.143 0.474 -22.279 1.00 96.88 107 GLU A C 1
ATOM 771 O O . GLU A 1 107 ? 15.924 0.078 -21.129 1.00 96.88 107 GLU A O 1
ATOM 776 N N . ARG A 1 108 ? 15.396 1.414 -22.872 1.00 97.00 108 ARG A N 1
ATOM 777 C CA . ARG A 1 108 ? 14.134 1.936 -22.326 1.00 97.00 108 ARG A CA 1
ATOM 778 C C . ARG A 1 108 ? 13.005 0.929 -22.538 1.00 97.00 108 ARG A C 1
ATOM 780 O O . ARG A 1 108 ? 12.114 1.127 -23.360 1.00 97.00 108 ARG A O 1
ATOM 787 N N . PHE A 1 109 ? 13.059 -0.177 -21.804 1.00 97.62 109 PHE A N 1
ATOM 788 C CA . PHE A 1 109 ? 12.225 -1.358 -22.054 1.00 97.62 109 PHE A CA 1
ATOM 789 C C . PHE A 1 109 ? 10.712 -1.078 -22.012 1.00 97.62 109 PHE A C 1
ATOM 791 O O . PHE A 1 109 ? 9.938 -1.777 -22.665 1.00 97.62 109 PHE A O 1
ATOM 798 N N . MET A 1 110 ? 10.251 -0.041 -21.300 1.00 98.25 110 MET A N 1
ATOM 799 C CA . MET A 1 110 ? 8.825 0.306 -21.262 1.00 98.25 110 MET A CA 1
ATOM 800 C C . MET A 1 110 ? 8.252 0.723 -22.623 1.00 98.25 110 MET A C 1
ATOM 802 O O . MET A 1 110 ? 7.051 0.555 -22.833 1.00 98.25 110 MET A O 1
ATOM 806 N N . GLU A 1 111 ? 9.078 1.179 -23.569 1.00 97.62 111 GLU A N 1
ATOM 807 C CA . GLU A 1 111 ? 8.639 1.454 -24.945 1.00 97.62 111 GLU A CA 1
ATOM 808 C C . GLU A 1 111 ? 8.164 0.182 -25.669 1.00 97.62 111 GLU A C 1
ATOM 810 O O . GLU A 1 111 ? 7.278 0.254 -26.518 1.00 97.62 111 GLU A O 1
ATOM 815 N N . ARG A 1 112 ? 8.685 -0.993 -25.284 1.00 97.19 112 ARG A N 1
ATOM 816 C CA . ARG A 1 112 ? 8.269 -2.300 -25.812 1.00 97.19 112 ARG A CA 1
ATOM 817 C C . ARG A 1 112 ? 6.987 -2.818 -25.157 1.00 97.19 112 ARG A C 1
ATOM 819 O O . ARG A 1 112 ? 6.129 -3.355 -25.851 1.00 97.19 112 ARG A O 1
ATOM 826 N N . TYR A 1 113 ? 6.835 -2.654 -23.841 1.00 97.12 113 TYR A N 1
ATOM 827 C CA . TYR A 1 113 ? 5.675 -3.188 -23.106 1.00 97.12 113 TYR A CA 1
ATOM 828 C C . TYR A 1 113 ? 4.434 -2.292 -23.156 1.00 97.12 113 TYR A C 1
ATOM 830 O O . TYR A 1 113 ? 3.313 -2.793 -23.084 1.00 97.12 113 TYR A O 1
ATOM 838 N N . ALA A 1 114 ? 4.612 -0.975 -23.259 1.00 97.19 114 ALA A N 1
ATOM 839 C CA . ALA A 1 114 ? 3.517 -0.014 -23.334 1.00 97.19 114 ALA A CA 1
ATOM 840 C C . ALA A 1 114 ? 3.839 1.086 -24.360 1.00 97.19 114 ALA A C 1
ATOM 842 O O . ALA A 1 114 ? 4.161 2.203 -23.969 1.00 97.19 114 ALA A O 1
ATOM 843 N N . PRO A 1 115 ? 3.716 0.828 -25.674 1.00 95.38 115 PRO A N 1
ATOM 844 C CA . PRO A 1 115 ? 4.190 1.752 -26.712 1.00 95.38 115 PRO A CA 1
ATOM 845 C C . PRO A 1 115 ? 3.618 3.177 -26.621 1.00 95.38 115 PRO A C 1
ATOM 847 O O . PRO A 1 115 ? 4.315 4.151 -26.904 1.00 95.38 115 PRO A O 1
ATOM 850 N N . ASN A 1 116 ? 2.362 3.304 -26.174 1.00 95.19 116 ASN A N 1
ATOM 851 C CA . ASN A 1 116 ? 1.678 4.592 -26.043 1.00 95.19 116 ASN A CA 1
ATOM 852 C C . ASN A 1 116 ? 2.032 5.319 -24.735 1.00 95.19 116 ASN A C 1
ATOM 854 O O . ASN A 1 116 ? 2.395 6.490 -24.757 1.00 95.19 116 ASN A O 1
ATOM 858 N N . ALA A 1 117 ? 1.910 4.631 -23.595 1.00 94.88 117 ALA A N 1
ATOM 859 C CA . ALA A 1 117 ? 2.042 5.242 -22.267 1.00 94.88 117 ALA A CA 1
ATOM 860 C C . ALA A 1 117 ? 3.473 5.194 -21.708 1.00 94.88 117 ALA A C 1
ATOM 862 O O . ALA A 1 117 ? 3.827 6.003 -20.854 1.00 94.88 117 ALA A O 1
ATOM 863 N N . LYS A 1 118 ? 4.297 4.260 -22.189 1.00 97.00 118 LYS A N 1
ATOM 864 C CA . LYS A 1 118 ? 5.682 4.021 -21.767 1.00 97.00 118 LYS A CA 1
ATOM 865 C C . LYS A 1 118 ? 5.764 3.924 -20.242 1.00 97.00 118 LYS A C 1
ATOM 867 O O . LYS A 1 118 ? 4.994 3.187 -19.626 1.00 97.00 118 LYS A O 1
ATOM 872 N N . ASP A 1 119 ? 6.659 4.682 -19.621 1.00 96.38 119 ASP A N 1
ATOM 873 C CA . ASP A 1 119 ? 6.859 4.748 -18.174 1.00 96.38 119 ASP A CA 1
ATOM 874 C C . ASP A 1 119 ? 5.648 5.294 -17.395 1.00 96.38 119 ASP A C 1
ATOM 876 O O . ASP A 1 119 ? 5.615 5.166 -16.172 1.00 96.38 119 ASP A O 1
ATOM 880 N N . LEU A 1 120 ? 4.642 5.866 -18.068 1.00 96.50 120 LEU A N 1
ATOM 881 C CA . LEU A 1 120 ? 3.384 6.346 -17.476 1.00 96.50 120 LEU A CA 1
ATOM 882 C C . LEU A 1 120 ? 2.233 5.337 -17.592 1.00 96.50 120 LEU A C 1
ATOM 884 O O . LEU A 1 120 ? 1.084 5.674 -17.305 1.00 96.50 120 LEU A O 1
ATOM 888 N N . ALA A 1 121 ? 2.511 4.098 -18.010 1.00 97.19 121 ALA A N 1
ATOM 889 C CA . ALA A 1 121 ? 1.531 3.020 -17.940 1.00 97.19 121 ALA A CA 1
ATOM 890 C C . ALA A 1 121 ? 1.062 2.769 -16.491 1.00 97.19 121 ALA A C 1
ATOM 892 O O . ALA A 1 121 ? 1.715 3.167 -15.522 1.00 97.19 121 ALA A O 1
ATOM 893 N N . GLY A 1 122 ? -0.070 2.070 -16.342 1.00 96.31 122 GLY A N 1
ATOM 894 C CA . GLY A 1 122 ? -0.604 1.683 -15.034 1.00 96.31 122 GLY A CA 1
ATOM 895 C C . GLY A 1 122 ? 0.445 0.975 -14.170 1.00 96.31 122 GLY A C 1
ATOM 896 O O . GLY A 1 122 ? 1.285 0.227 -14.676 1.00 96.31 122 GLY A O 1
ATOM 897 N N . ARG A 1 123 ? 0.416 1.213 -12.853 1.00 97.06 123 ARG A N 1
ATOM 898 C CA . ARG A 1 123 ? 1.437 0.698 -11.920 1.00 97.06 123 ARG A CA 1
ATOM 899 C C . ARG A 1 123 ? 1.607 -0.812 -11.997 1.00 97.06 123 ARG A C 1
ATOM 901 O O . ARG A 1 123 ? 2.727 -1.303 -11.923 1.00 97.06 123 ARG A O 1
ATOM 908 N N . ASP A 1 124 ? 0.506 -1.529 -12.168 1.00 97.06 124 ASP A N 1
ATOM 909 C CA . ASP A 1 124 ? 0.483 -2.977 -12.326 1.00 97.06 124 ASP A CA 1
ATOM 910 C C . ASP A 1 124 ? 1.204 -3.421 -13.612 1.00 97.06 124 ASP A C 1
ATOM 912 O O . ASP A 1 124 ? 1.968 -4.383 -13.581 1.00 97.06 124 ASP A O 1
ATOM 916 N N . VAL A 1 125 ? 1.028 -2.694 -14.722 1.00 97.81 125 VAL A N 1
ATOM 917 C CA . VAL A 1 125 ? 1.730 -2.939 -15.991 1.00 97.81 125 VAL A CA 1
ATOM 918 C C . VAL A 1 125 ? 3.225 -2.714 -15.810 1.00 97.81 125 VAL A C 1
ATOM 920 O O . VAL A 1 125 ? 4.008 -3.613 -16.101 1.00 97.81 125 VAL A O 1
ATOM 923 N N . VAL A 1 126 ? 3.625 -1.557 -15.275 1.00 98.12 126 VAL A N 1
ATOM 924 C CA . VAL A 1 126 ? 5.045 -1.220 -15.090 1.00 98.12 126 VAL A CA 1
ATOM 925 C C . VAL A 1 126 ? 5.726 -2.216 -14.143 1.00 98.12 126 VAL A C 1
ATOM 927 O O . VAL A 1 126 ? 6.804 -2.719 -14.452 1.00 98.12 126 VAL A O 1
ATOM 930 N N . ALA A 1 127 ? 5.091 -2.556 -13.016 1.00 97.50 127 ALA A N 1
ATOM 931 C CA . ALA A 1 127 ? 5.628 -3.525 -12.062 1.00 97.50 127 ALA A CA 1
ATOM 932 C C . ALA A 1 127 ? 5.787 -4.928 -12.679 1.00 97.50 127 ALA A C 1
ATOM 934 O O . ALA A 1 127 ? 6.814 -5.576 -12.466 1.00 97.50 127 ALA A O 1
ATOM 935 N N . ARG A 1 128 ? 4.816 -5.391 -13.485 1.00 98.00 128 ARG A N 1
ATOM 936 C CA . ARG A 1 128 ? 4.936 -6.665 -14.216 1.00 98.00 128 ARG A CA 1
ATOM 937 C C . ARG A 1 128 ? 6.069 -6.627 -15.239 1.00 98.00 128 ARG A C 1
ATOM 939 O O . ARG A 1 128 ? 6.853 -7.571 -15.271 1.00 98.00 128 ARG A O 1
ATOM 946 N N . SER A 1 129 ? 6.193 -5.553 -16.018 1.00 98.06 129 SER A N 1
ATOM 947 C CA . SER A 1 129 ? 7.265 -5.394 -17.009 1.00 98.06 129 SER A CA 1
ATOM 948 C C . SER A 1 129 ? 8.652 -5.437 -16.366 1.00 98.06 129 SER A C 1
ATOM 950 O O . SER A 1 129 ? 9.518 -6.162 -16.843 1.00 98.06 129 SER A O 1
ATOM 952 N N . ILE A 1 130 ? 8.847 -4.754 -15.229 1.00 97.25 130 ILE A N 1
ATOM 953 C CA . ILE A 1 130 ? 10.099 -4.828 -14.455 1.00 97.25 130 ILE A CA 1
ATOM 954 C C . ILE A 1 130 ? 10.399 -6.276 -14.041 1.00 97.25 130 ILE A C 1
ATOM 956 O O . ILE A 1 130 ? 11.530 -6.741 -14.177 1.00 97.25 130 ILE A O 1
ATOM 960 N N . MET A 1 131 ? 9.399 -7.010 -13.544 1.00 96.81 131 MET A N 1
ATOM 961 C CA . MET A 1 131 ? 9.598 -8.399 -13.127 1.00 96.81 131 MET A CA 1
ATOM 962 C C . MET A 1 131 ? 9.942 -9.322 -14.306 1.00 96.81 131 MET A C 1
ATOM 964 O O . MET A 1 131 ? 10.734 -10.249 -14.131 1.00 96.81 131 MET A O 1
ATOM 968 N N . ILE A 1 132 ? 9.373 -9.080 -15.492 1.00 97.69 132 ILE A N 1
ATOM 969 C CA . ILE A 1 132 ? 9.714 -9.812 -16.721 1.00 97.69 132 ILE A CA 1
ATOM 970 C C . ILE A 1 132 ? 11.179 -9.558 -17.087 1.00 97.69 132 ILE A C 1
ATOM 972 O O . ILE A 1 132 ? 11.934 -10.522 -17.180 1.00 97.69 132 ILE A O 1
ATOM 976 N N . GLU A 1 133 ? 11.616 -8.295 -17.152 1.00 97.69 133 GLU A N 1
ATOM 977 C CA . GLU A 1 133 ? 13.021 -7.946 -17.420 1.00 97.69 133 GLU A CA 1
ATOM 978 C C . GLU A 1 133 ? 13.979 -8.631 -16.435 1.00 97.69 133 GLU A C 1
ATOM 980 O O . GLU A 1 133 ? 15.024 -9.154 -16.819 1.00 97.69 133 GLU A O 1
ATOM 985 N N . ILE A 1 134 ? 13.619 -8.674 -15.148 1.00 95.06 134 ILE A N 1
ATOM 986 C CA . ILE A 1 134 ? 14.432 -9.350 -14.131 1.00 95.06 134 ILE A CA 1
ATOM 987 C C . ILE A 1 134 ? 14.515 -10.859 -14.397 1.00 95.06 134 ILE A C 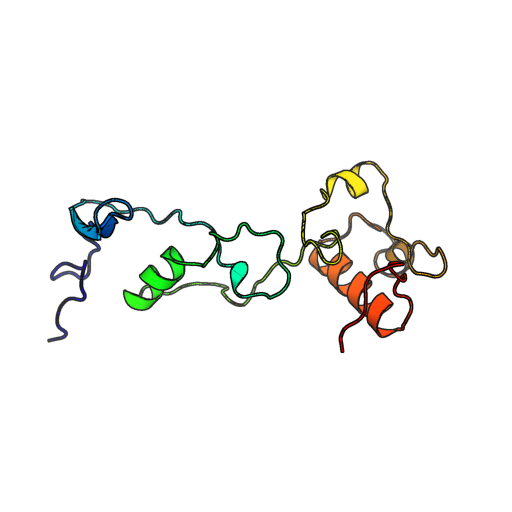1
ATOM 989 O O . ILE A 1 134 ? 15.607 -11.426 -14.329 1.00 95.06 134 ILE A O 1
ATOM 993 N N . ARG A 1 135 ? 13.390 -11.513 -14.710 1.00 95.62 135 ARG A N 1
ATOM 994 C CA . ARG A 1 135 ? 13.325 -12.962 -14.981 1.00 95.62 135 ARG A CA 1
ATOM 995 C C . ARG A 1 135 ? 14.043 -13.362 -16.265 1.00 95.62 135 ARG A C 1
ATOM 997 O O . ARG A 1 135 ? 14.628 -14.438 -16.309 1.00 95.62 135 ARG A O 1
ATOM 1004 N N . GLU A 1 136 ? 14.045 -12.491 -17.266 1.00 96.19 136 GLU A N 1
ATOM 1005 C CA . GLU A 1 136 ? 14.798 -12.656 -18.517 1.00 96.19 136 GLU A CA 1
ATOM 1006 C C . GLU A 1 136 ? 16.297 -12.351 -18.340 1.00 96.19 136 GLU A C 1
ATOM 1008 O O . GLU A 1 136 ? 17.090 -12.428 -19.277 1.00 96.19 136 GLU A O 1
ATOM 1013 N N . GLY A 1 137 ? 16.717 -12.031 -17.113 1.00 94.06 137 GLY A N 1
ATOM 1014 C CA . GLY A 1 137 ? 18.105 -11.777 -16.768 1.00 94.06 137 GLY A CA 1
ATOM 1015 C C . GLY A 1 137 ? 18.586 -10.388 -17.172 1.00 94.06 137 GLY A C 1
ATOM 1016 O O . GLY A 1 137 ? 19.784 -10.134 -17.077 1.00 94.06 137 GLY A O 1
ATOM 1017 N N . ALA A 1 138 ? 17.704 -9.475 -17.580 1.00 93.69 138 ALA A N 1
ATOM 1018 C CA . ALA A 1 138 ? 18.023 -8.095 -17.945 1.00 93.69 138 ALA A CA 1
ATOM 1019 C C . ALA A 1 138 ? 18.104 -7.139 -16.733 1.00 93.69 138 ALA A C 1
ATOM 1021 O O . ALA A 1 138 ? 18.318 -5.937 -16.902 1.00 93.69 138 ALA A O 1
ATOM 1022 N N . ALA A 1 139 ? 17.994 -7.655 -15.502 1.00 87.19 139 ALA A N 1
ATOM 1023 C CA . ALA A 1 139 ? 18.128 -6.872 -14.273 1.00 87.19 139 ALA A CA 1
ATOM 1024 C C . ALA A 1 139 ? 19.474 -6.133 -14.192 1.00 87.19 139 ALA A C 1
ATOM 1026 O O . ALA A 1 139 ? 20.541 -6.738 -14.339 1.00 87.19 139 ALA A O 1
ATOM 1027 N N . ALA A 1 140 ? 19.431 -4.835 -13.886 1.00 83.19 140 ALA A N 1
ATOM 1028 C CA . ALA A 1 140 ? 20.629 -4.078 -13.546 1.00 83.19 140 ALA A CA 1
ATOM 1029 C C . ALA A 1 140 ? 21.229 -4.589 -12.225 1.00 83.19 140 ALA A C 1
ATOM 1031 O O . ALA A 1 140 ? 20.519 -4.823 -11.245 1.00 83.19 140 ALA A O 1
ATOM 1032 N N . THR A 1 141 ? 22.551 -4.751 -12.179 1.00 75.00 141 THR A N 1
ATOM 1033 C CA . THR A 1 141 ? 23.262 -5.140 -10.959 1.00 75.00 141 THR A CA 1
ATOM 1034 C C . THR A 1 141 ? 23.494 -3.927 -10.069 1.00 75.00 141 THR A C 1
ATOM 1036 O O . THR A 1 141 ? 24.158 -2.965 -10.454 1.00 75.00 141 THR A O 1
ATOM 1039 N N . VAL A 1 142 ? 23.016 -3.991 -8.828 1.00 64.56 142 VAL A N 1
ATOM 1040 C CA . VAL A 1 142 ? 23.390 -3.017 -7.799 1.00 64.56 142 VAL A CA 1
ATOM 1041 C C . VAL A 1 142 ? 24.774 -3.404 -7.272 1.00 64.56 142 VAL A C 1
ATOM 1043 O O . VAL A 1 142 ? 24.914 -4.388 -6.542 1.00 64.56 142 VAL A O 1
ATOM 1046 N N . ARG A 1 143 ? 25.824 -2.655 -7.640 1.00 49.97 143 ARG A N 1
ATOM 1047 C CA . ARG A 1 143 ? 27.167 -2.862 -7.068 1.00 49.97 143 ARG A CA 1
ATOM 1048 C C . ARG A 1 143 ? 27.090 -2.708 -5.543 1.00 49.97 143 ARG A C 1
ATOM 1050 O O . ARG A 1 143 ? 26.757 -1.638 -5.050 1.00 49.97 143 ARG A O 1
ATOM 1057 N N . GLY A 1 144 ? 27.389 -3.781 -4.808 1.00 48.44 144 GLY A N 1
ATOM 1058 C CA . GLY A 1 144 ? 27.388 -3.810 -3.337 1.00 48.44 144 GLY A CA 1
ATOM 1059 C C . GLY A 1 144 ? 26.179 -4.494 -2.685 1.00 48.44 144 GLY A C 1
ATOM 1060 O O . GLY A 1 144 ? 26.242 -4.814 -1.498 1.00 48.44 144 GLY A O 1
ATOM 1061 N N . ALA A 1 145 ? 25.117 -4.808 -3.435 1.00 49.56 145 ALA A N 1
ATOM 1062 C CA . ALA A 1 145 ? 24.036 -5.651 -2.933 1.00 49.56 145 ALA A CA 1
ATOM 1063 C C . ALA A 1 145 ? 24.474 -7.119 -3.018 1.00 49.56 145 ALA A C 1
ATOM 1065 O O . ALA A 1 145 ? 24.417 -7.738 -4.078 1.00 49.56 145 ALA A O 1
ATOM 1066 N N . ARG A 1 146 ? 24.955 -7.688 -1.906 1.00 39.62 146 ARG A N 1
ATOM 1067 C CA . ARG A 1 146 ? 25.120 -9.143 -1.803 1.00 39.62 146 ARG A CA 1
ATOM 1068 C C . ARG A 1 146 ? 23.752 -9.786 -2.019 1.00 39.62 146 ARG A C 1
ATOM 1070 O O . ARG A 1 146 ? 22.895 -9.691 -1.143 1.00 39.62 146 ARG A O 1
ATOM 1077 N N . THR A 1 147 ? 23.561 -10.442 -3.159 1.00 43.00 147 THR A N 1
ATOM 1078 C CA . THR A 1 147 ? 22.490 -11.418 -3.360 1.00 43.00 147 THR A CA 1
ATOM 1079 C C . THR A 1 147 ? 22.727 -12.548 -2.362 1.00 43.00 147 THR A C 1
ATOM 1081 O O . THR A 1 147 ? 23.568 -13.418 -2.586 1.00 43.00 147 THR A O 1
ATOM 1084 N N . ARG A 1 148 ? 22.074 -12.487 -1.198 1.00 39.47 148 ARG A N 1
ATOM 1085 C CA . ARG A 1 148 ? 21.953 -13.666 -0.344 1.00 39.47 148 ARG A CA 1
ATOM 1086 C C . ARG A 1 148 ? 20.842 -14.502 -0.967 1.00 39.47 148 ARG A C 1
ATOM 1088 O O . ARG A 1 148 ? 19.681 -14.115 -0.866 1.00 39.47 148 ARG A O 1
ATOM 1095 N N . ASN A 1 149 ? 21.246 -15.542 -1.691 1.00 38.59 149 ASN A N 1
ATOM 1096 C CA . ASN A 1 149 ? 20.386 -16.700 -1.915 1.00 38.59 149 ASN A CA 1
ATOM 1097 C C . ASN A 1 149 ? 20.115 -17.384 -0.575 1.00 38.59 149 ASN A C 1
ATOM 1099 O O . ASN A 1 149 ? 21.033 -17.351 0.282 1.00 38.59 149 ASN A O 1
#

pLDDT: mean 90.7, std 14.2, range [38.59, 98.25]

Organism: NCBI:txid72407

Sequence (149 aa):
MVRPRSGENQDGAVVGCTALCIETGEVVYFKARATVLATGGAGRIYQSTTNAHINTGDGVGMAIRAGVPVQDMEMWQFHPTGIAGAGVLVTEGCRGEGGYLLNKHGERFMERYAPNAKDLAGRDVVARSIMIEIREGAAATVRGARTRN

Radius of gyration: 22.09 Å; chains: 1; bounding box: 56×33×58 Å

InterPro domains:
  IPR003953 FAD-dependent oxidoreductase 2, FAD-binding domain [PF00890] (10-140)
  IPR027477 Succinate dehydrogenase/fumarate reductase flavoprotein, catalytic domain superfamily [G3DSA:3.90.700.10] (83-140)
  IPR027477 Succinate dehydrogenase/fumarate reductase flavoprotein, catalytic domain superfamily [SSF56425] (73-140)
  IPR030664 FAD-dependent oxidoreductase SdhA/FrdA/AprA [PTHR11632] (10-139)
  IPR036188 FAD/NAD(P)-binding domain superfamily [G3DSA:3.50.50.60] (9-82)
  IPR036188 FAD/NAD(P)-binding domain superfamily [SSF51905] (10-107)